Protein AF-A0A4P7VBE6-F1 (afdb_monomer_lite)

InterPro domains:
  IPR029058 Alpha/Beta hydrolase fold [G3DSA:3.40.50.1820] (1-59)

Structure (mmCIF, N/CA/C/O backbone):
data_AF-A0A4P7VBE6-F1
#
_entry.id   AF-A0A4P7VBE6-F1
#
loop_
_atom_site.group_PDB
_atom_site.id
_atom_site.type_symbol
_atom_site.label_atom_id
_atom_site.label_alt_id
_atom_site.label_comp_id
_atom_site.label_asym_id
_atom_site.label_entity_id
_atom_site.label_seq_id
_atom_site.pdbx_PDB_ins_code
_atom_site.Cartn_x
_atom_site.Cartn_y
_atom_site.Cartn_z
_atom_site.occupancy
_atom_site.B_iso_or_equiv
_atom_site.auth_seq_id
_atom_site.auth_comp_id
_atom_site.auth_asym_id
_atom_site.auth_atom_id
_atom_site.pdbx_PDB_model_num
ATOM 1 N N . MET A 1 1 ? -14.178 1.713 5.433 1.00 89.56 1 MET A N 1
ATOM 2 C CA . MET A 1 1 ? -13.838 1.772 3.992 1.00 89.56 1 MET A CA 1
ATOM 3 C C . MET A 1 1 ? -12.580 0.946 3.746 1.00 89.56 1 MET A C 1
ATOM 5 O O . MET A 1 1 ? -11.795 0.757 4.670 1.00 89.56 1 MET A O 1
ATOM 9 N N . ASN A 1 2 ? -12.380 0.434 2.531 1.00 93.06 2 ASN A N 1
ATOM 10 C CA . ASN A 1 2 ? -11.100 -0.166 2.145 1.00 93.06 2 ASN A CA 1
ATOM 11 C C . ASN A 1 2 ? -10.216 0.909 1.509 1.00 93.06 2 ASN A C 1
ATOM 13 O O . ASN A 1 2 ? -10.640 1.580 0.570 1.00 93.06 2 ASN A O 1
ATOM 17 N N . ILE A 1 3 ? -8.994 1.071 2.012 1.00 94.44 3 ILE A N 1
ATOM 18 C CA . ILE A 1 3 ? -8.027 2.044 1.501 1.00 94.44 3 ILE A CA 1
ATOM 19 C C . ILE A 1 3 ? -6.770 1.292 1.102 1.00 94.44 3 ILE A C 1
ATOM 21 O O . ILE A 1 3 ? -6.112 0.670 1.932 1.00 94.44 3 ILE A O 1
ATOM 25 N N . ILE A 1 4 ? -6.418 1.377 -0.176 1.00 96.06 4 ILE A N 1
ATOM 26 C CA . ILE A 1 4 ? -5.211 0.755 -0.711 1.00 96.06 4 ILE A CA 1
ATOM 27 C C . ILE A 1 4 ? -4.155 1.838 -0.890 1.00 96.06 4 ILE A C 1
ATOM 29 O O . ILE A 1 4 ? -4.322 2.750 -1.699 1.00 96.06 4 ILE A O 1
ATOM 33 N N . TYR A 1 5 ? -3.059 1.735 -0.142 1.00 96.56 5 TYR A N 1
ATOM 34 C CA . TYR A 1 5 ? -1.912 2.628 -0.273 1.00 96.56 5 TYR A CA 1
ATOM 35 C C . TYR A 1 5 ? -0.775 1.929 -1.017 1.00 96.56 5 TYR A C 1
ATOM 37 O O . TYR A 1 5 ? -0.226 0.930 -0.552 1.00 96.56 5 TYR A O 1
ATOM 45 N N . LEU A 1 6 ? -0.404 2.498 -2.161 1.00 96.44 6 LEU A N 1
ATOM 46 C CA . LEU A 1 6 ? 0.713 2.057 -2.986 1.00 96.44 6 LEU A CA 1
ATOM 47 C C . LEU A 1 6 ? 1.924 2.945 -2.698 1.00 96.44 6 LEU A C 1
ATOM 49 O O . LEU A 1 6 ? 1.853 4.170 -2.822 1.00 96.44 6 LEU A O 1
ATOM 53 N N . HIS A 1 7 ? 3.034 2.334 -2.292 1.00 95.69 7 HIS A N 1
ATOM 54 C CA . HIS A 1 7 ? 4.254 3.069 -1.982 1.00 95.69 7 HIS A CA 1
ATOM 55 C C . HIS A 1 7 ? 4.988 3.529 -3.256 1.00 95.69 7 HIS A C 1
ATOM 57 O O . HIS A 1 7 ? 4.832 2.959 -4.334 1.00 95.69 7 HIS A O 1
ATOM 63 N N . GLY A 1 8 ? 5.821 4.566 -3.129 1.00 90.75 8 GLY A N 1
ATOM 64 C CA . GLY A 1 8 ? 6.646 5.073 -4.231 1.00 90.75 8 GLY A CA 1
ATOM 65 C C . GLY A 1 8 ? 7.905 4.237 -4.499 1.00 90.75 8 GLY A C 1
ATOM 66 O O . GLY A 1 8 ? 8.179 3.248 -3.814 1.00 90.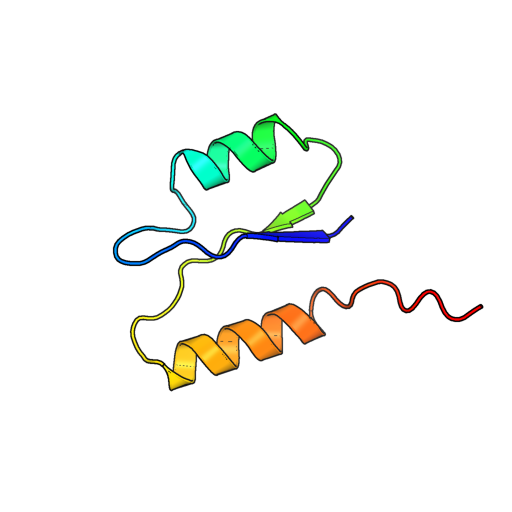75 8 GLY A O 1
ATOM 67 N N . LEU A 1 9 ? 8.700 4.668 -5.482 1.00 88.69 9 LEU A N 1
ATOM 68 C CA . LEU A 1 9 ? 9.968 4.032 -5.859 1.00 88.69 9 LEU A CA 1
ATOM 69 C C . LEU A 1 9 ? 10.912 3.883 -4.652 1.00 88.69 9 LEU A C 1
ATOM 71 O O . LEU A 1 9 ? 11.046 4.805 -3.849 1.00 88.69 9 LEU A O 1
ATOM 75 N N . SER A 1 10 ? 11.568 2.724 -4.540 1.00 86.44 10 SER A N 1
ATOM 76 C CA . SER A 1 10 ? 12.500 2.387 -3.447 1.00 86.44 10 SER A CA 1
ATOM 77 C C . SER A 1 10 ? 11.897 2.469 -2.034 1.00 86.44 10 SER A C 1
ATOM 79 O O . SER A 1 10 ? 12.629 2.584 -1.052 1.00 86.44 10 SER A O 1
ATOM 81 N N . SER A 1 11 ? 10.568 2.422 -1.922 1.00 93.06 11 SER A N 1
ATOM 82 C CA . SER A 1 11 ? 9.839 2.361 -0.654 1.00 93.06 11 SER A CA 1
ATOM 83 C C . SER A 1 11 ? 9.258 0.959 -0.422 1.00 93.06 11 SER A C 1
ATOM 85 O O . SER A 1 11 ? 9.604 0.020 -1.134 1.00 93.06 11 SER A O 1
ATOM 87 N N . SER A 1 12 ? 8.407 0.815 0.594 1.00 94.94 12 SER A N 1
ATOM 88 C CA . SER A 1 12 ? 7.753 -0.447 0.944 1.00 94.94 12 SER A CA 1
ATOM 89 C C . SER A 1 12 ? 6.379 -0.225 1.577 1.00 94.94 12 SER A C 1
ATOM 91 O O . SER A 1 12 ? 6.056 0.857 2.094 1.00 94.94 12 SER A O 1
ATOM 93 N N . GLY A 1 13 ? 5.585 -1.291 1.612 1.00 93.75 13 GLY A N 1
ATOM 94 C CA . GLY A 1 13 ? 4.335 -1.391 2.362 1.00 93.75 13 GLY A CA 1
ATOM 95 C C . GLY A 1 13 ? 4.520 -1.256 3.879 1.00 93.75 13 GLY A C 1
ATOM 96 O O . GLY A 1 13 ? 3.557 -1.052 4.613 1.00 93.75 13 GLY A O 1
ATOM 97 N N . GLN A 1 14 ? 5.762 -1.305 4.364 1.00 95.19 14 GLN A N 1
ATOM 98 C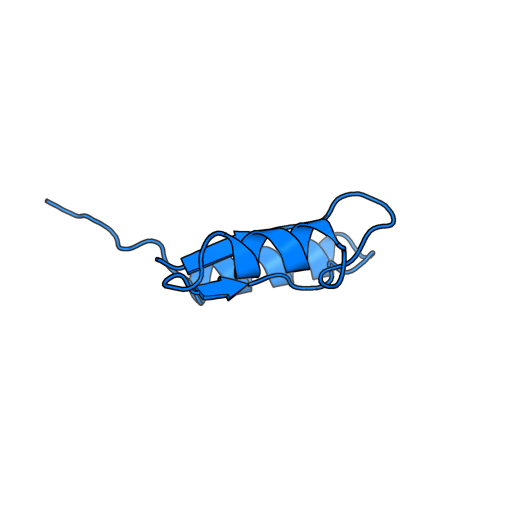 CA . GLN A 1 14 ? 6.125 -1.106 5.770 1.00 95.19 14 GLN A CA 1
ATOM 99 C C . GLN A 1 14 ? 6.711 0.288 6.046 1.00 95.19 14 GLN A C 1
ATOM 101 O O . GLN A 1 14 ? 7.237 0.542 7.129 1.00 95.19 14 GLN A O 1
ATOM 106 N N . SER A 1 15 ? 6.633 1.205 5.078 1.00 95.81 15 SER A N 1
ATOM 107 C CA . SER A 1 15 ? 7.112 2.577 5.246 1.00 95.81 15 SER A CA 1
ATOM 108 C C . SER A 1 15 ? 6.443 3.294 6.425 1.00 95.81 15 SER A C 1
ATOM 110 O O . SER A 1 15 ? 5.317 2.990 6.832 1.00 95.81 15 SER A O 1
ATOM 112 N N . ASN A 1 16 ? 7.115 4.323 6.951 1.00 96.25 16 ASN A N 1
ATOM 113 C CA . ASN A 1 16 ? 6.556 5.139 8.029 1.00 96.25 16 ASN A CA 1
ATOM 114 C C . ASN A 1 16 ? 5.222 5.796 7.622 1.00 96.25 16 ASN A C 1
ATOM 116 O O . ASN A 1 16 ? 4.342 5.967 8.458 1.00 96.25 16 ASN A O 1
ATOM 120 N N . THR A 1 17 ? 5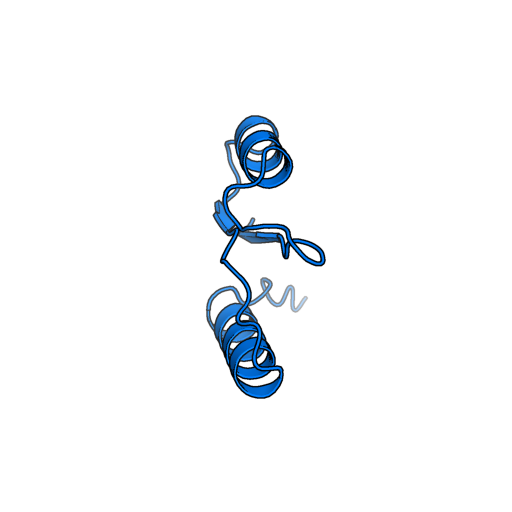.037 6.092 6.331 1.00 96.19 17 THR A N 1
ATOM 121 C CA . THR A 1 17 ? 3.766 6.572 5.772 1.00 96.19 17 THR A CA 1
ATOM 122 C C . THR A 1 17 ? 2.660 5.526 5.898 1.00 96.19 17 THR A C 1
ATOM 124 O O . THR A 1 17 ? 1.582 5.843 6.392 1.00 96.19 17 THR A O 1
ATOM 127 N N . ALA A 1 18 ? 2.927 4.269 5.527 1.00 96.69 18 ALA A N 1
ATOM 128 C CA . ALA A 1 18 ? 1.966 3.174 5.663 1.00 96.69 18 ALA A CA 1
ATOM 129 C C . ALA A 1 18 ? 1.577 2.921 7.128 1.00 96.69 18 ALA A C 1
ATOM 131 O O . ALA A 1 18 ? 0.420 2.632 7.435 1.00 96.69 18 ALA A O 1
ATOM 132 N N . LYS A 1 19 ? 2.534 3.057 8.054 1.00 97.19 19 LYS A N 1
ATOM 133 C CA . LYS A 1 19 ? 2.252 3.013 9.493 1.00 97.19 19 LYS A CA 1
ATOM 134 C C . LYS A 1 19 ? 1.362 4.184 9.923 1.00 97.19 19 LYS A C 1
ATOM 136 O O . LYS A 1 19 ? 0.344 3.965 10.572 1.00 97.19 19 LYS A O 1
ATOM 141 N N . LYS A 1 20 ? 1.707 5.407 9.512 1.00 98.00 20 LYS A N 1
ATOM 142 C CA . LYS A 1 20 ? 0.964 6.627 9.856 1.00 98.00 20 LYS A CA 1
ATOM 143 C C . LYS A 1 20 ? -0.483 6.587 9.367 1.00 98.00 20 LYS A C 1
ATOM 145 O O . LYS A 1 20 ? -1.373 7.012 10.089 1.00 98.00 20 LYS A O 1
ATOM 150 N N . LEU A 1 21 ? -0.722 6.053 8.170 1.00 97.31 21 LEU A N 1
ATOM 151 C CA . LEU A 1 21 ? -2.071 5.913 7.620 1.00 97.31 21 LEU A CA 1
ATOM 152 C C . LEU A 1 21 ? -2.959 5.014 8.489 1.00 97.31 21 LEU A C 1
ATOM 154 O O . LEU A 1 21 ? -4.087 5.395 8.773 1.00 97.31 21 LEU A O 1
ATOM 158 N N . ARG A 1 22 ? -2.438 3.881 8.980 1.00 96.94 22 ARG A N 1
ATOM 159 C CA . ARG A 1 22 ? -3.171 3.004 9.912 1.00 96.94 22 ARG A CA 1
ATOM 160 C C . ARG A 1 22 ? -3.468 3.676 11.251 1.00 96.94 22 ARG A C 1
ATOM 162 O O . ARG A 1 22 ? -4.527 3.456 11.817 1.00 96.94 22 ARG A O 1
ATOM 169 N N . GLU A 1 23 ? -2.536 4.482 11.761 1.00 97.88 23 GLU A N 1
ATOM 170 C CA . GLU A 1 23 ? -2.737 5.240 13.006 1.00 97.88 23 GLU A CA 1
ATOM 171 C C . GLU A 1 23 ? -3.822 6.317 12.860 1.00 97.88 23 GLU A C 1
ATOM 173 O O . GLU A 1 23 ? -4.567 6.568 13.803 1.00 97.88 23 GLU A O 1
ATOM 178 N N . LEU A 1 24 ? -3.890 6.974 11.697 1.00 98.06 24 LEU A N 1
ATOM 179 C CA . LEU A 1 24 ? -4.831 8.067 11.430 1.00 98.06 24 LEU A CA 1
ATOM 180 C C . LEU A 1 24 ? -6.232 7.585 11.044 1.00 98.06 24 LEU A C 1
ATOM 182 O O . LEU A 1 24 ? -7.187 8.337 11.218 1.00 98.06 24 LEU A O 1
ATOM 186 N N . LEU A 1 25 ? -6.347 6.369 10.512 1.00 97.00 25 LEU A N 1
ATOM 187 C CA . LEU A 1 25 ? -7.593 5.788 10.011 1.00 97.00 25 LEU A CA 1
ATOM 188 C C . LEU A 1 25 ? -7.859 4.440 10.703 1.00 97.00 25 LEU A C 1
ATOM 190 O O . LEU A 1 25 ? -7.862 3.402 10.042 1.00 97.00 25 LEU A O 1
ATOM 194 N N . PRO A 1 26 ? -8.030 4.427 12.040 1.00 96.31 26 PRO A N 1
ATOM 195 C CA . PRO A 1 26 ? -8.117 3.189 12.815 1.00 96.31 26 PRO A CA 1
ATOM 196 C C . PRO A 1 26 ? -9.377 2.365 12.512 1.00 96.31 26 PRO A C 1
ATOM 198 O O . PRO A 1 26 ? -9.374 1.156 12.733 1.00 96.31 26 PRO A O 1
ATOM 201 N N . ASP A 1 27 ? -10.430 3.008 12.001 1.00 96.88 27 ASP A N 1
ATOM 202 C CA . ASP A 1 27 ? -11.710 2.371 11.671 1.00 96.88 27 ASP A CA 1
ATOM 203 C C . ASP A 1 27 ? -11.767 1.854 10.219 1.00 96.88 27 ASP A C 1
ATOM 205 O O . ASP A 1 27 ? -12.715 1.166 9.831 1.00 96.88 27 ASP A O 1
ATOM 209 N N . ASP A 1 28 ? -10.759 2.173 9.402 1.00 95.31 28 ASP A N 1
ATOM 210 C CA . ASP A 1 28 ? -10.672 1.749 8.008 1.00 95.31 28 ASP A CA 1
ATOM 211 C C . ASP A 1 28 ? -9.700 0.581 7.826 1.00 95.31 28 ASP A C 1
ATOM 213 O O . ASP A 1 28 ? -8.684 0.442 8.509 1.00 95.31 28 ASP A O 1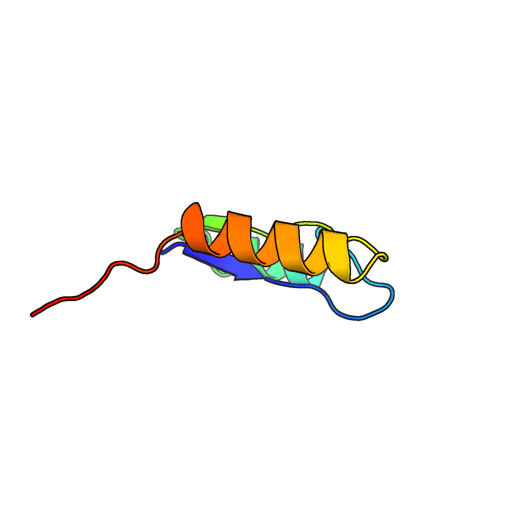
ATOM 217 N N . ASN A 1 29 ? -9.973 -0.252 6.823 1.00 95.12 29 ASN A N 1
ATOM 218 C CA . ASN A 1 29 ? -9.046 -1.298 6.420 1.00 95.12 29 ASN A CA 1
ATOM 219 C C . ASN A 1 29 ? -7.983 -0.712 5.480 1.00 95.12 29 ASN A C 1
ATOM 221 O O . ASN A 1 29 ? -8.213 -0.557 4.277 1.00 95.12 29 ASN A O 1
ATOM 225 N N . VAL A 1 30 ? -6.819 -0.375 6.038 1.00 96.50 30 VAL A N 1
ATOM 226 C CA . VAL A 1 30 ? -5.683 0.183 5.292 1.00 96.50 30 VAL A CA 1
ATOM 227 C C . VAL A 1 30 ? -4.733 -0.931 4.835 1.00 96.50 30 VAL A C 1
ATOM 229 O O . VAL A 1 30 ? -3.931 -1.467 5.609 1.00 96.50 30 VAL A O 1
ATOM 232 N N . VAL A 1 31 ? -4.790 -1.243 3.542 1.00 96.88 31 VAL A N 1
ATOM 233 C CA . VAL A 1 31 ? -4.000 -2.281 2.868 1.00 96.88 31 VAL A CA 1
ATOM 234 C C . VAL A 1 31 ? -2.772 -1.642 2.219 1.00 96.88 31 VAL A C 1
ATOM 236 O O . VAL A 1 31 ? -2.893 -0.759 1.371 1.00 96.88 31 VAL A O 1
ATOM 239 N N . THR A 1 32 ? -1.571 -2.070 2.616 1.00 97.00 32 THR A N 1
ATOM 240 C CA . THR A 1 32 ? -0.297 -1.486 2.148 1.00 97.00 32 THR A CA 1
ATOM 241 C C . THR A 1 32 ? 0.650 -2.595 1.656 1.00 97.00 32 THR A C 1
ATOM 243 O O . THR A 1 32 ? 1.566 -2.994 2.382 1.00 97.00 32 THR A O 1
ATOM 246 N N . PRO A 1 33 ? 0.416 -3.174 0.469 1.00 97.06 33 PRO A N 1
ATOM 247 C CA . PRO A 1 33 ? 1.237 -4.265 -0.038 1.00 97.06 33 PRO A CA 1
ATOM 248 C C . PRO A 1 33 ? 2.602 -3.746 -0.509 1.00 97.06 33 PRO A C 1
ATOM 250 O O . PRO A 1 33 ? 2.737 -2.584 -0.898 1.00 97.06 33 PRO A O 1
ATOM 253 N N . ASP A 1 34 ? 3.604 -4.621 -0.508 1.00 97.19 34 ASP A N 1
ATOM 254 C CA . ASP A 1 34 ? 4.842 -4.373 -1.246 1.00 97.19 34 ASP A CA 1
ATOM 255 C C . ASP A 1 34 ? 4.593 -4.563 -2.745 1.00 97.19 34 ASP A C 1
ATOM 257 O O . ASP A 1 34 ? 3.961 -5.536 -3.166 1.00 97.19 34 ASP A O 1
ATOM 261 N N . ILE A 1 35 ? 5.076 -3.617 -3.552 1.00 96.00 35 ILE A N 1
ATOM 262 C CA . ILE A 1 35 ? 4.886 -3.626 -5.003 1.00 96.00 35 ILE A CA 1
ATOM 263 C C . ILE A 1 35 ? 6.056 -4.378 -5.655 1.00 96.00 35 ILE A C 1
ATOM 265 O O . ILE A 1 35 ? 7.211 -3.985 -5.462 1.00 96.00 35 ILE A O 1
ATOM 269 N N . PRO A 1 36 ? 5.792 -5.433 -6.450 1.00 95.38 36 PRO A N 1
ATOM 270 C CA . PRO A 1 36 ? 6.826 -6.119 -7.213 1.00 95.38 36 PRO A CA 1
ATOM 271 C C . PRO A 1 36 ? 7.581 -5.174 -8.152 1.00 95.38 36 PRO A C 1
ATOM 273 O O . PRO A 1 36 ? 6.997 -4.277 -8.758 1.00 95.38 36 PRO A O 1
ATOM 276 N N . VAL A 1 37 ? 8.882 -5.413 -8.335 1.00 93.31 37 VAL A N 1
ATOM 277 C CA . VAL A 1 37 ? 9.710 -4.637 -9.280 1.00 93.31 37 VAL A CA 1
ATOM 278 C C . VAL A 1 37 ? 9.335 -4.949 -10.733 1.00 93.31 37 VAL A C 1
ATOM 280 O O . VAL A 1 37 ? 9.440 -4.085 -11.602 1.00 93.31 37 VAL A O 1
ATOM 283 N N . SER A 1 38 ? 8.888 -6.181 -11.004 1.00 96.12 38 SER A N 1
ATOM 284 C CA . SER A 1 38 ? 8.401 -6.590 -12.321 1.00 96.12 38 SER A CA 1
ATOM 285 C C . SER A 1 38 ? 7.099 -5.850 -12.658 1.00 96.12 38 SER A C 1
ATOM 287 O O . SER A 1 38 ? 6.108 -6.016 -11.941 1.00 96.12 38 SER A O 1
ATOM 289 N N . PRO A 1 39 ? 7.039 -5.087 -13.766 1.00 95.38 39 PRO A N 1
ATOM 290 C CA . PRO A 1 39 ? 5.835 -4.336 -14.124 1.00 95.38 39 PRO A CA 1
ATOM 291 C C . PRO A 1 39 ? 4.598 -5.218 -14.342 1.00 95.38 39 PRO A C 1
ATOM 293 O O . PRO A 1 39 ? 3.484 -4.810 -14.023 1.00 95.38 39 PRO A O 1
ATOM 296 N N . ILE A 1 40 ? 4.784 -6.435 -14.866 1.00 98.06 40 ILE A N 1
ATOM 297 C CA . ILE A 1 40 ? 3.679 -7.372 -15.116 1.00 98.06 40 ILE A CA 1
ATOM 298 C C . ILE A 1 40 ? 3.121 -7.918 -13.801 1.00 98.06 40 ILE A C 1
ATOM 300 O O . ILE A 1 40 ? 1.905 -7.959 -13.629 1.00 98.06 40 ILE A O 1
ATOM 304 N N . GLU A 1 41 ? 3.987 -8.278 -12.854 1.00 97.75 41 GLU A N 1
ATOM 305 C CA . GLU A 1 41 ? 3.558 -8.742 -11.530 1.00 97.75 41 GLU A CA 1
ATOM 306 C C . GLU A 1 41 ? 2.895 -7.613 -10.736 1.00 97.75 41 GLU A C 1
ATOM 308 O O . GLU A 1 41 ? 1.882 -7.835 -10.075 1.00 97.75 41 GLU A O 1
ATOM 313 N 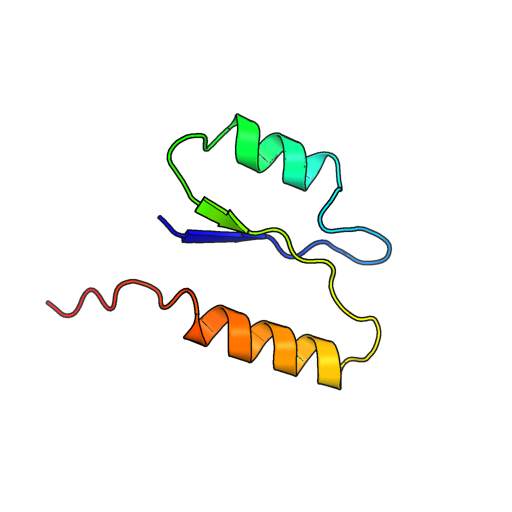N . ALA A 1 42 ? 3.410 -6.384 -10.850 1.00 96.81 42 ALA A N 1
ATOM 314 C CA . ALA A 1 42 ? 2.783 -5.208 -10.259 1.00 96.81 42 ALA A CA 1
ATOM 315 C C . ALA A 1 42 ? 1.373 -4.984 -10.825 1.00 96.81 42 ALA A C 1
ATOM 317 O O . ALA A 1 42 ? 0.427 -4.815 -10.060 1.00 96.81 42 ALA A O 1
ATOM 318 N N . LEU A 1 43 ? 1.193 -5.055 -12.149 1.00 97.75 43 LEU A N 1
ATOM 319 C CA . LEU A 1 43 ? -0.131 -4.946 -12.767 1.00 97.75 43 LEU A CA 1
ATOM 320 C C . LEU A 1 43 ? -1.082 -6.054 -12.289 1.00 97.75 43 LEU A C 1
ATOM 322 O O . LEU A 1 43 ? -2.238 -5.778 -11.973 1.00 97.75 43 LEU A O 1
ATOM 326 N N . GLN A 1 44 ? -0.605 -7.297 -12.197 1.00 98.44 44 GLN A N 1
ATOM 327 C CA . GLN A 1 44 ? -1.399 -8.420 -11.692 1.00 98.44 44 GLN A CA 1
ATOM 328 C C . GLN A 1 44 ? -1.822 -8.215 -10.235 1.00 98.44 44 GLN A C 1
ATOM 330 O O . GLN A 1 44 ? -2.984 -8.452 -9.900 1.00 98.44 44 GLN A O 1
ATOM 335 N N . LEU A 1 45 ? -0.913 -7.730 -9.384 1.00 97.44 45 LEU A N 1
ATOM 336 C CA . LEU A 1 45 ? -1.224 -7.359 -8.006 1.00 97.44 45 LEU A CA 1
ATOM 337 C C . LEU A 1 45 ? -2.323 -6.290 -7.969 1.00 97.44 45 LEU A C 1
ATOM 339 O O . LEU A 1 45 ? -3.301 -6.458 -7.247 1.00 97.44 45 LEU A O 1
ATOM 343 N N . LEU A 1 46 ? -2.202 -5.228 -8.769 1.00 96.06 46 LEU A N 1
ATOM 344 C CA . LEU A 1 46 ? -3.184 -4.140 -8.813 1.00 96.06 46 LEU A CA 1
ATOM 345 C C . LEU A 1 46 ? -4.570 -4.618 -9.260 1.00 96.06 46 LEU A C 1
ATOM 347 O O . LEU A 1 46 ? -5.567 -4.273 -8.630 1.00 96.06 46 LEU A O 1
ATOM 351 N N . LEU A 1 47 ? -4.641 -5.444 -10.306 1.00 96.50 47 LEU A N 1
ATOM 352 C CA . LEU A 1 47 ? -5.904 -6.017 -10.784 1.00 96.50 47 LEU A CA 1
ATOM 353 C C . 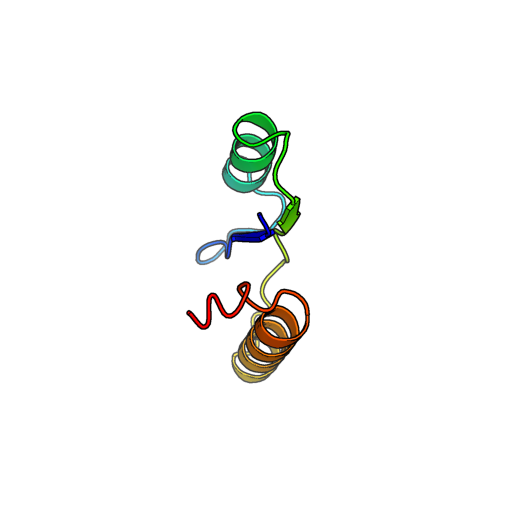LEU A 1 47 ? -6.545 -6.929 -9.734 1.00 96.50 47 LEU A C 1
ATOM 355 O O . LEU A 1 47 ? -7.755 -6.867 -9.518 1.00 96.50 47 LEU A O 1
ATOM 359 N N . ARG A 1 48 ? -5.736 -7.742 -9.045 1.00 96.69 48 ARG A N 1
ATOM 360 C CA . ARG A 1 48 ? -6.215 -8.580 -7.944 1.00 96.69 48 ARG A CA 1
ATOM 361 C C . ARG A 1 48 ? -6.779 -7.725 -6.812 1.00 96.69 48 ARG A C 1
ATOM 363 O O . ARG A 1 48 ? -7.882 -7.993 -6.353 1.00 96.69 48 ARG A O 1
ATOM 370 N N . LEU A 1 49 ? -6.042 -6.703 -6.383 1.00 95.56 49 LEU A N 1
ATOM 371 C CA . LEU A 1 49 ? -6.454 -5.792 -5.316 1.00 95.56 49 LEU A CA 1
ATOM 372 C C . LEU A 1 49 ? -7.764 -5.069 -5.652 1.00 95.56 49 LEU A C 1
ATOM 374 O O . LEU A 1 49 ? -8.638 -4.979 -4.797 1.00 95.56 49 LEU A O 1
ATOM 378 N N . ALA A 1 50 ? -7.931 -4.616 -6.896 1.00 92.69 50 ALA A N 1
ATOM 379 C CA . ALA A 1 50 ? -9.172 -3.994 -7.357 1.00 92.69 50 ALA A CA 1
ATOM 380 C C . ALA A 1 50 ? -10.371 -4.961 -7.335 1.00 92.69 50 ALA A C 1
ATOM 382 O O . ALA A 1 50 ? -11.494 -4.547 -7.054 1.00 92.69 50 ALA A O 1
ATOM 383 N N . GLY A 1 51 ? -10.145 -6.248 -7.616 1.00 93.38 51 GLY A N 1
ATOM 384 C CA . GLY A 1 51 ? -11.174 -7.284 -7.503 1.00 93.38 51 GLY A CA 1
ATOM 385 C C . GLY A 1 51 ? -11.483 -7.693 -6.058 1.00 93.38 51 GLY A C 1
ATOM 386 O O . GLY A 1 51 ? -12.635 -7.978 -5.742 1.00 93.38 51 GLY A O 1
ATOM 387 N N . GLU A 1 52 ? -10.470 -7.719 -5.190 1.00 94.62 52 GLU A N 1
ATOM 388 C CA . GLU A 1 52 ? -10.580 -8.110 -3.777 1.00 94.62 52 GLU A CA 1
ATOM 389 C C . GLU A 1 52 ? -11.270 -7.025 -2.939 1.00 94.62 52 GLU A C 1
ATOM 391 O O . GLU A 1 52 ? -12.149 -7.322 -2.135 1.00 94.62 52 GLU A O 1
ATOM 396 N N . TYR A 1 53 ? -10.923 -5.760 -3.177 1.00 91.94 53 TYR A N 1
ATOM 397 C CA . TYR A 1 53 ? -11.459 -4.599 -2.468 1.00 91.94 53 TYR A CA 1
ATOM 398 C C . TYR A 1 53 ? -12.316 -3.746 -3.395 1.00 91.94 53 TYR A C 1
ATOM 400 O O . TYR A 1 53 ? -12.065 -2.546 -3.531 1.00 91.94 53 TYR A O 1
ATOM 408 N N . ARG A 1 54 ? -13.306 -4.360 -4.059 1.00 80.19 54 ARG A N 1
ATOM 409 C CA . ARG A 1 54 ? -14.254 -3.613 -4.897 1.00 80.19 54 ARG A CA 1
ATOM 410 C C . ARG A 1 54 ? -14.729 -2.390 -4.121 1.00 80.19 54 ARG A C 1
ATOM 412 O O . ARG A 1 54 ? -15.170 -2.514 -2.978 1.00 80.19 54 ARG A O 1
ATOM 419 N N . ALA A 1 55 ? -14.588 -1.218 -4.735 1.00 69.06 55 ALA A N 1
ATOM 420 C CA . ALA A 1 55 ? -15.289 -0.046 -4.245 1.00 69.06 55 ALA A CA 1
ATOM 421 C C . ALA A 1 55 ? -16.768 -0.429 -4.193 1.00 69.06 55 ALA A C 1
ATOM 423 O O . ALA A 1 55 ? -17.245 -1.070 -5.134 1.00 69.06 55 ALA A O 1
ATOM 424 N N . ASP A 1 56 ? -17.452 -0.110 -3.095 1.00 67.00 56 ASP A N 1
ATOM 425 C CA . ASP A 1 56 ? -18.896 -0.286 -3.043 1.00 67.00 56 ASP A CA 1
ATOM 426 C C . ASP A 1 56 ? -19.461 0.428 -4.270 1.00 67.00 56 ASP A C 1
ATOM 428 O O . ASP A 1 56 ? -19.369 1.655 -4.387 1.00 67.00 56 ASP A O 1
ATOM 432 N N . ASP A 1 57 ? -19.967 -0.358 -5.225 1.00 57.69 57 ASP A N 1
ATOM 433 C CA . ASP A 1 57 ? -20.715 0.139 -6.364 1.00 57.69 57 ASP A CA 1
ATOM 434 C C . ASP A 1 57 ? -21.935 0.813 -5.736 1.00 57.69 57 ASP A C 1
ATOM 436 O O . ASP A 1 57 ? -22.941 0.168 -5.449 1.00 57.69 57 ASP A O 1
ATOM 440 N N . THR A 1 58 ? -21.827 2.110 -5.443 1.00 53.56 58 THR A N 1
ATOM 441 C CA . THR A 1 58 ? -22.948 2.923 -4.982 1.00 53.56 58 THR A CA 1
ATOM 442 C C . THR A 1 58 ? -23.825 3.157 -6.211 1.00 53.56 58 THR A C 1
ATOM 444 O O . THR A 1 58 ? -23.879 4.249 -6.767 1.00 53.56 58 THR A O 1
ATOM 447 N N . GLN A 1 59 ? -24.432 2.084 -6.719 1.00 43.94 59 GLN A N 1
ATOM 448 C CA . GLN A 1 59 ? -25.517 2.161 -7.677 1.00 43.94 59 GLN A CA 1
ATOM 449 C C . GLN A 1 59 ? -26.724 2.667 -6.889 1.00 43.94 59 GLN A C 1
ATOM 451 O O . GLN A 1 59 ? -27.228 1.988 -5.995 1.00 43.94 59 GLN A O 1
ATOM 456 N N . SER A 1 60 ? -27.080 3.923 -7.168 1.00 43.09 60 SER A N 1
ATOM 457 C CA . SER A 1 60 ? -28.401 4.482 -6.863 1.00 43.09 60 SER A CA 1
ATOM 458 C C . SER A 1 60 ? -29.499 3.716 -7.589 1.00 43.09 60 SER A C 1
ATOM 460 O O . SER A 1 60 ? -29.213 3.202 -8.695 1.00 43.09 60 SER A O 1
#

pLDDT: mean 91.24, std 12.63, range [43.09, 98.44]

Sequence (60 aa):
MNIIYLHGLSSSGQSNTAKKLRELLPDDNVVTPDIPVSPIEALQLLLRLAGEYRADDTQS

Secondary structure (DSSP, 8-state):
-EEEPPP-TT--TTSHHHHHHHHH-TTSEEE-PPPPSSHHHHHHHHHHHHHHT-------

Organism: NCBI:txid2530390

Radius of gyration: 12.77 Å; chains: 1; bounding box: 41×17×28 Å

Foldseek 3Di:
DEAEDEDDPPDFLPDPVVVVVCVVCVVYHYHRHGADPDPVSNVVVVVVCCVVCPDPPPDD